Protein AF-A0A956Q558-F1 (afdb_monomer_lite)

pLDDT: mean 88.85, std 13.01, range [38.16, 98.5]

Radius of gyration: 17.17 Å; chains: 1; bounding box: 44×44×43 Å

Secondary structure (DSSP, 8-state):
-PPPHHHHHTTTTTS-EE-TTT--EE--HHHHHHHHT-HHHHHHHHHHHHHH---HHHHHHHHHHHHHHHHHHHHS--HHHHHHHHHHHHHHGGGTT---HHHHHHHHHHHHT--SGGGHHHHHHHHHHHHHS-HHHHTTSSS-HHHHHHHHHHHHHHHHHHHHHHHHH-TTSPPPPPPP-

Foldseek 3Di:
DPDDLLVLLVVQLVPWDADPQLRAIDGPVVNLVVNLVPLLVRLQSLLVCLLDPPDPRSLLNSLVSLLSLLQVCLVPPDPSSLVSNVSNVVSCPVCLLPPDLSSLLSLLSNLLSRQDPVSLVSLVSNLVNLVPPDPVVCVPNSDDSNVSSVVSNVSVVVVVVVLVVVCVVCVPDDRPDGPYD

Sequence (181 aa):
MAPLPMARLSQLGQSTRLDATSGLATLNTPLLDALSAHPLTVALPLARLLATSPDRLQVVEGLALAQRLAMANRRQPNAVLNTQLNSLFMATSRFHRTPDPLIQVYLAGFYRYLSGKAAYGPLLELFWQNAQTPDTVRRQWPYNPNEEIGGSMLEHAAGRVTRQLLGQLSPETPLPLEPEV

Structure (mmCIF, N/CA/C/O backbone):
data_AF-A0A956Q558-F1
#
_entry.id   AF-A0A956Q558-F1
#
loop_
_atom_site.group_PDB
_atom_site.id
_atom_site.type_symbol
_atom_site.label_atom_id
_atom_site.label_alt_id
_atom_site.label_comp_id
_atom_site.label_asym_id
_atom_site.label_entity_id
_atom_site.label_seq_id
_atom_site.pdbx_PDB_ins_code
_atom_site.Cartn_x
_atom_site.Cartn_y
_atom_site.Cartn_z
_atom_site.occupancy
_atom_site.B_iso_or_equiv
_atom_site.auth_seq_id
_atom_site.auth_comp_id
_atom_site.auth_asym_id
_atom_site.auth_atom_id
_atom_site.pdbx_PDB_model_num
ATOM 1 N N . MET A 1 1 ? 23.916 20.547 0.255 1.00 42.44 1 MET A N 1
ATOM 2 C CA . MET A 1 1 ? 22.464 20.650 0.529 1.00 42.44 1 MET A CA 1
ATOM 3 C C . MET A 1 1 ? 21.825 19.317 0.185 1.00 42.44 1 MET A C 1
ATOM 5 O O . MET A 1 1 ? 22.076 18.826 -0.908 1.00 42.44 1 MET A O 1
ATOM 9 N N . ALA A 1 2 ? 21.070 18.703 1.098 1.00 51.66 2 ALA A N 1
ATOM 10 C CA . ALA A 1 2 ? 20.289 17.516 0.751 1.00 51.66 2 ALA A CA 1
ATOM 11 C C . ALA A 1 2 ? 19.200 17.908 -0.270 1.00 51.66 2 ALA A C 1
ATOM 13 O O . ALA A 1 2 ? 18.631 18.996 -0.138 1.00 51.66 2 ALA A O 1
ATOM 14 N N . PRO A 1 3 ? 18.923 17.087 -1.298 1.00 55.16 3 PRO A N 1
ATOM 15 C CA . PRO A 1 3 ? 17.873 17.387 -2.266 1.00 55.16 3 PRO A CA 1
ATOM 16 C C . PRO A 1 3 ? 16.511 17.496 -1.570 1.00 55.16 3 PRO A C 1
ATOM 18 O O . PRO A 1 3 ? 16.235 16.758 -0.621 1.00 55.16 3 PRO A O 1
ATOM 21 N N . LEU A 1 4 ? 15.660 18.406 -2.061 1.00 66.88 4 LEU A N 1
ATOM 22 C CA . LEU A 1 4 ? 14.288 18.569 -1.573 1.00 66.88 4 LEU A CA 1
ATOM 23 C C . LEU A 1 4 ? 13.556 17.212 -1.587 1.00 66.88 4 LEU A C 1
ATOM 25 O O . LEU A 1 4 ? 13.750 16.448 -2.538 1.00 66.88 4 LEU A O 1
ATOM 29 N N . PRO A 1 5 ? 12.681 16.917 -0.604 1.00 70.81 5 PRO A N 1
ATOM 30 C CA . PRO A 1 5 ? 11.981 15.630 -0.509 1.00 70.81 5 PRO A CA 1
ATOM 31 C C . PRO A 1 5 ? 11.316 15.196 -1.825 1.00 70.81 5 PRO A C 1
ATOM 33 O O . PRO A 1 5 ? 11.387 14.033 -2.207 1.00 70.81 5 PRO A O 1
ATOM 36 N N . MET A 1 6 ? 10.769 16.149 -2.586 1.00 71.00 6 MET A N 1
ATOM 37 C CA . MET A 1 6 ? 10.154 15.889 -3.891 1.00 71.00 6 MET A CA 1
ATOM 38 C C . MET A 1 6 ? 11.124 15.358 -4.953 1.00 71.00 6 MET A C 1
ATOM 40 O O . MET A 1 6 ? 10.754 14.476 -5.720 1.00 71.00 6 MET A O 1
ATOM 44 N N . ALA A 1 7 ? 12.365 15.849 -5.000 1.00 77.56 7 ALA A N 1
ATOM 45 C CA . ALA A 1 7 ? 13.350 15.373 -5.973 1.00 77.56 7 ALA A CA 1
ATOM 46 C C . ALA A 1 7 ? 13.720 13.903 -5.715 1.00 77.56 7 ALA A C 1
ATOM 48 O O . ALA A 1 7 ? 14.022 13.157 -6.646 1.00 77.56 7 ALA A O 1
ATOM 49 N N . ARG A 1 8 ? 13.627 13.467 -4.453 1.00 87.94 8 ARG A N 1
ATOM 50 C CA . ARG A 1 8 ? 13.944 12.100 -4.034 1.00 87.94 8 ARG A CA 1
ATOM 51 C C . ARG A 1 8 ? 12.833 11.097 -4.358 1.00 87.94 8 ARG A C 1
ATOM 53 O O . ARG A 1 8 ? 13.127 9.916 -4.455 1.00 87.94 8 ARG A O 1
ATOM 60 N N . LEU A 1 9 ? 11.594 11.533 -4.617 1.00 91.31 9 LEU A N 1
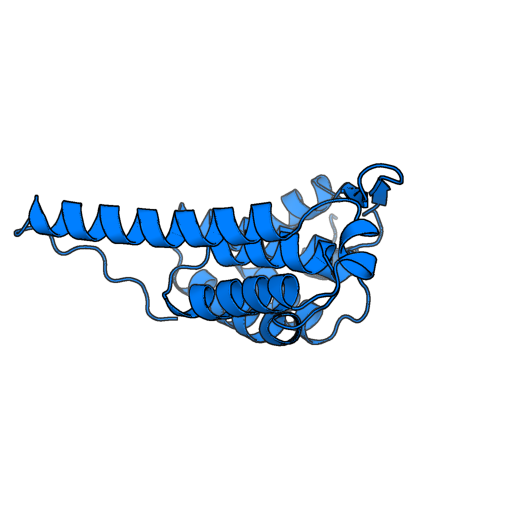ATOM 61 C CA . LEU A 1 9 ? 10.519 10.629 -5.065 1.00 91.31 9 LEU A CA 1
ATOM 62 C C . LEU A 1 9 ? 10.826 9.960 -6.408 1.00 91.31 9 LEU A C 1
ATOM 64 O O . LEU A 1 9 ? 10.457 8.811 -6.616 1.00 91.31 9 LEU A O 1
ATOM 68 N N . SER A 1 10 ? 11.554 10.645 -7.293 1.00 91.06 10 SER A N 1
ATOM 69 C CA . SER A 1 10 ? 12.011 10.056 -8.559 1.00 91.06 10 SER A CA 1
ATOM 70 C C . SER A 1 10 ? 12.969 8.872 -8.366 1.00 91.06 10 SER A C 1
ATOM 72 O O . SER A 1 10 ? 13.125 8.062 -9.277 1.00 91.06 10 SER A O 1
ATOM 74 N N . GLN A 1 11 ? 13.585 8.757 -7.181 1.00 94.94 11 GLN A N 1
ATOM 75 C CA . GLN A 1 11 ? 14.522 7.689 -6.824 1.00 94.94 11 GLN A CA 1
ATOM 76 C C . GLN A 1 11 ? 13.816 6.403 -6.384 1.00 94.94 11 GLN A C 1
ATOM 78 O O . GLN A 1 11 ? 14.478 5.371 -6.258 1.00 94.94 11 GLN A O 1
ATOM 83 N N . LEU A 1 12 ? 12.494 6.452 -6.170 1.00 96.75 12 LEU A N 1
ATOM 84 C CA . LEU A 1 12 ? 11.718 5.274 -5.803 1.00 96.75 12 LEU A CA 1
ATOM 85 C C . LEU A 1 12 ? 11.868 4.180 -6.867 1.00 96.75 12 LEU A C 1
ATOM 87 O O . LEU A 1 12 ? 11.732 4.453 -8.062 1.00 96.75 12 LEU A O 1
ATOM 91 N N . GLY A 1 13 ? 12.145 2.956 -6.426 1.00 95.56 13 GLY A N 1
ATOM 92 C CA . 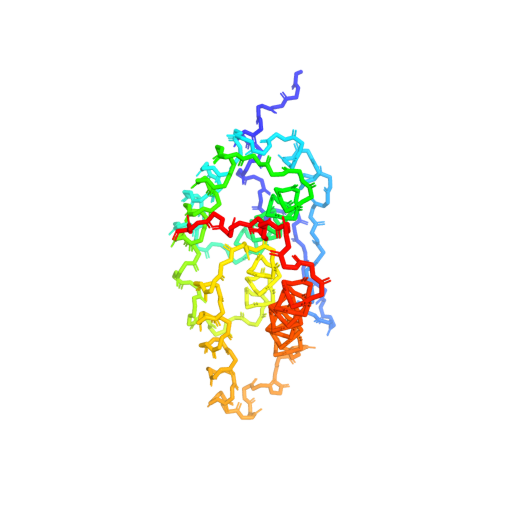GLY A 1 13 ? 12.340 1.780 -7.275 1.00 95.56 13 GLY A CA 1
ATOM 93 C C . GLY A 1 13 ? 13.775 1.580 -7.773 1.00 95.56 13 GLY A C 1
ATOM 94 O O . GLY A 1 13 ? 14.155 0.460 -8.105 1.00 95.56 13 GLY A O 1
ATOM 95 N N . GLN A 1 14 ? 14.618 2.621 -7.782 1.00 96.12 14 GLN A N 1
ATOM 96 C CA . GLN A 1 14 ? 15.952 2.555 -8.407 1.00 96.12 14 GLN A CA 1
ATOM 97 C C . GLN A 1 14 ? 16.935 1.665 -7.630 1.00 96.12 14 GLN A C 1
ATOM 99 O O . GLN A 1 14 ? 17.773 0.962 -8.209 1.00 96.12 14 GLN A O 1
ATOM 104 N N . SER A 1 15 ? 16.836 1.687 -6.300 1.00 95.31 15 SER A N 1
ATOM 105 C CA . SER A 1 15 ? 17.655 0.863 -5.400 1.00 95.31 15 SER A CA 1
ATOM 106 C C . SER A 1 15 ? 16.891 -0.323 -4.821 1.00 95.31 15 SER A C 1
ATOM 108 O O . SER A 1 15 ? 17.498 -1.139 -4.131 1.00 95.31 15 SER A O 1
ATOM 110 N N . THR A 1 16 ? 15.595 -0.448 -5.116 1.00 94.94 16 THR A N 1
ATOM 111 C CA . THR A 1 16 ? 14.822 -1.633 -4.757 1.00 94.94 16 THR A CA 1
ATOM 112 C C . THR A 1 16 ? 15.380 -2.840 -5.510 1.00 94.94 16 THR A C 1
ATOM 114 O O . THR A 1 16 ? 15.743 -2.757 -6.690 1.00 94.94 16 THR A O 1
ATOM 117 N N . ARG A 1 17 ? 15.496 -3.971 -4.821 1.00 94.50 17 ARG A N 1
ATOM 118 C CA . ARG A 1 17 ? 15.974 -5.235 -5.395 1.00 94.50 17 ARG A CA 1
ATOM 119 C C . ARG A 1 17 ? 14.988 -6.338 -5.066 1.00 94.50 17 ARG A C 1
ATOM 121 O O . ARG A 1 17 ? 14.379 -6.304 -4.006 1.00 94.50 17 ARG A O 1
ATOM 128 N N . LEU A 1 18 ? 14.841 -7.300 -5.966 1.00 92.88 18 LEU A N 1
ATOM 129 C CA . LEU A 1 18 ? 14.064 -8.505 -5.701 1.00 92.88 18 LEU A CA 1
ATOM 130 C C . LEU A 1 18 ? 15.016 -9.615 -5.297 1.00 92.88 18 LEU A C 1
ATOM 132 O O . LEU A 1 18 ? 16.022 -9.844 -5.970 1.00 92.88 18 LEU A O 1
ATOM 136 N N . ASP A 1 19 ? 14.692 -10.291 -4.207 1.00 90.69 19 ASP A N 1
ATOM 137 C CA . ASP A 1 19 ? 15.362 -11.524 -3.849 1.00 90.69 19 ASP A CA 1
ATOM 138 C C . ASP A 1 19 ? 14.971 -12.623 -4.845 1.00 90.69 19 ASP A C 1
ATOM 140 O O . ASP A 1 19 ? 13.791 -12.857 -5.103 1.00 90.69 19 ASP A O 1
ATOM 144 N N . ALA A 1 20 ? 15.964 -13.293 -5.428 1.00 83.88 20 ALA A N 1
ATOM 145 C CA . ALA A 1 20 ? 15.732 -14.264 -6.497 1.00 83.88 20 ALA A CA 1
ATOM 146 C C . ALA A 1 20 ? 15.028 -15.544 -6.013 1.00 83.88 20 ALA A C 1
ATOM 148 O O . ALA A 1 20 ? 14.456 -16.264 -6.828 1.00 83.88 20 ALA A O 1
ATOM 149 N N . THR A 1 21 ? 15.069 -15.827 -4.708 1.00 82.56 21 THR A N 1
ATOM 150 C CA . THR A 1 21 ? 14.546 -17.072 -4.128 1.00 82.56 21 THR A CA 1
ATOM 151 C C . THR A 1 21 ? 13.126 -16.882 -3.609 1.00 82.56 21 THR A C 1
ATOM 153 O O . THR A 1 21 ? 12.229 -17.657 -3.920 1.00 82.56 21 THR A O 1
ATOM 156 N N . SER A 1 22 ? 12.920 -15.831 -2.822 1.00 85.31 22 SER A N 1
ATOM 157 C CA . SER A 1 22 ? 11.650 -15.498 -2.181 1.00 85.31 22 SER A CA 1
ATOM 158 C C . SER A 1 22 ? 10.799 -14.538 -3.002 1.00 85.31 22 SER A C 1
ATOM 160 O O . SER A 1 22 ? 9.637 -14.340 -2.678 1.00 85.31 22 SER A O 1
ATOM 162 N N . GLY A 1 23 ? 11.347 -13.888 -4.033 1.00 86.06 23 GLY A N 1
ATOM 163 C CA . GLY A 1 23 ? 10.650 -12.865 -4.818 1.00 86.06 23 GLY A CA 1
ATOM 164 C C . GLY A 1 23 ? 10.271 -11.601 -4.041 1.00 86.06 23 GLY A C 1
ATOM 165 O O . GLY A 1 23 ? 9.605 -10.727 -4.600 1.00 86.06 23 GLY A O 1
ATOM 166 N N . LEU A 1 24 ? 10.670 -11.498 -2.769 1.00 87.94 24 LEU A N 1
ATOM 167 C CA . LEU A 1 24 ? 10.398 -10.354 -1.907 1.00 87.94 24 LEU A CA 1
ATOM 168 C C . LEU A 1 24 ? 11.280 -9.163 -2.285 1.00 87.94 24 LEU A C 1
ATOM 170 O O . LEU A 1 24 ? 12.390 -9.321 -2.797 1.00 87.94 24 LEU A O 1
ATOM 174 N N . ALA A 1 25 ? 10.785 -7.956 -2.015 1.00 93.44 25 ALA A N 1
ATOM 175 C CA . ALA A 1 25 ? 11.515 -6.730 -2.300 1.00 93.44 25 ALA A CA 1
ATOM 176 C C . ALA A 1 25 ? 12.368 -6.279 -1.105 1.00 93.44 25 ALA A C 1
ATOM 178 O O . ALA A 1 25 ? 11.863 -6.010 -0.015 1.00 93.44 25 ALA A O 1
ATOM 179 N N . THR A 1 26 ? 13.662 -6.098 -1.347 1.00 95.75 26 THR A N 1
ATOM 180 C CA . THR A 1 26 ? 14.560 -5.326 -0.488 1.00 95.75 26 THR A CA 1
ATOM 181 C C . THR A 1 26 ? 14.413 -3.853 -0.852 1.00 95.75 26 THR A C 1
ATOM 183 O O . THR A 1 26 ? 14.856 -3.418 -1.917 1.00 95.75 26 THR A O 1
ATOM 186 N N . LEU A 1 27 ? 13.752 -3.096 0.022 1.00 96.69 27 LEU A N 1
ATOM 187 C CA . LEU A 1 27 ? 13.446 -1.678 -0.174 1.00 96.69 27 LEU A CA 1
ATOM 188 C C . LEU A 1 27 ? 14.632 -0.773 0.190 1.00 96.69 27 LEU A C 1
ATOM 190 O O . LEU A 1 27 ? 15.449 -1.098 1.053 1.00 96.69 27 LEU A O 1
ATOM 194 N N . ASN A 1 28 ? 14.674 0.422 -0.397 1.00 96.56 28 ASN A N 1
ATOM 195 C CA . ASN A 1 28 ? 15.576 1.504 -0.026 1.00 96.56 28 ASN A CA 1
ATOM 196 C C . ASN A 1 28 ? 15.106 2.173 1.274 1.00 96.56 28 ASN A C 1
ATOM 198 O O . ASN A 1 28 ? 14.565 3.281 1.282 1.00 96.56 28 ASN A O 1
ATOM 202 N N . THR A 1 29 ? 15.307 1.483 2.397 1.00 95.62 29 THR A N 1
ATOM 203 C CA . THR A 1 29 ? 14.913 1.961 3.729 1.00 95.62 29 THR A CA 1
ATOM 204 C C . THR A 1 29 ? 15.414 3.379 4.037 1.00 95.62 29 THR A C 1
ATOM 206 O O . THR A 1 29 ? 14.582 4.186 4.447 1.00 95.62 29 THR A O 1
ATOM 209 N N . PRO A 1 30 ? 16.680 3.762 3.755 1.00 96.06 30 PRO A N 1
ATOM 210 C CA . PRO A 1 30 ? 17.141 5.135 3.979 1.00 96.06 30 PRO A CA 1
ATOM 211 C C . PRO A 1 30 ? 16.357 6.200 3.197 1.00 96.06 30 PRO A C 1
ATOM 213 O O . PRO A 1 30 ? 16.107 7.293 3.711 1.00 96.06 30 PRO A O 1
ATOM 216 N N . LEU A 1 31 ? 15.960 5.906 1.953 1.00 96.19 31 LEU A N 1
ATOM 217 C CA . LEU A 1 31 ? 15.119 6.804 1.159 1.00 96.19 31 LEU A CA 1
ATOM 218 C C . LEU A 1 31 ? 13.711 6.905 1.752 1.00 96.19 31 LEU A C 1
ATOM 220 O O . LEU A 1 31 ? 13.191 8.010 1.910 1.00 96.19 31 LEU A O 1
ATOM 224 N N . LEU A 1 32 ? 13.115 5.764 2.102 1.00 97.12 32 LEU A N 1
ATOM 225 C CA . LEU A 1 32 ? 11.788 5.714 2.706 1.00 97.12 32 LEU A CA 1
ATOM 226 C C . LEU A 1 32 ? 11.743 6.457 4.045 1.00 97.12 32 LEU A C 1
ATOM 228 O O . LEU A 1 32 ? 10.789 7.193 4.287 1.00 97.12 32 LEU A O 1
ATOM 232 N N . ASP A 1 33 ? 12.768 6.314 4.887 1.00 95.69 33 ASP A N 1
ATOM 233 C CA . ASP A 1 33 ? 12.893 7.030 6.159 1.00 95.69 33 ASP A CA 1
ATOM 234 C C . ASP A 1 33 ? 12.941 8.542 5.915 1.00 95.69 33 ASP A C 1
ATOM 236 O O . ASP A 1 33 ? 12.124 9.288 6.460 1.00 95.69 33 ASP A O 1
ATOM 240 N N . ALA A 1 34 ? 13.822 8.986 5.012 1.00 95.00 34 ALA A N 1
ATOM 241 C CA . ALA A 1 34 ? 13.975 10.398 4.676 1.00 95.00 34 ALA A CA 1
ATOM 242 C C . ALA A 1 34 ? 12.693 11.027 4.106 1.00 95.00 34 ALA A C 1
ATOM 244 O O . ALA A 1 34 ? 12.381 12.176 4.411 1.00 95.00 34 ALA A O 1
ATOM 245 N N . LEU A 1 35 ? 11.942 10.293 3.281 1.00 96.19 35 LEU A N 1
ATOM 246 C CA . LEU A 1 35 ? 10.665 10.757 2.737 1.00 96.19 35 LEU A CA 1
ATOM 247 C C . LEU A 1 35 ? 9.559 10.758 3.801 1.00 96.19 35 LEU A C 1
ATOM 249 O O . LEU A 1 35 ? 8.796 11.718 3.901 1.00 96.19 35 LEU A O 1
ATOM 253 N N . SER A 1 36 ? 9.493 9.715 4.631 1.00 95.62 36 SER A N 1
ATOM 254 C CA . SER A 1 36 ? 8.481 9.587 5.686 1.00 95.62 36 SER A CA 1
ATOM 255 C C . SER A 1 36 ? 8.612 10.634 6.798 1.00 95.62 36 SER A C 1
ATOM 257 O O . SER A 1 36 ? 7.622 10.930 7.462 1.00 95.62 36 SER A O 1
ATOM 259 N N . ALA A 1 37 ? 9.785 11.260 6.946 1.00 94.75 37 ALA A N 1
ATOM 260 C CA . ALA A 1 37 ? 10.002 12.394 7.846 1.00 94.75 37 ALA A CA 1
ATOM 261 C C . ALA A 1 37 ? 9.262 13.681 7.419 1.00 94.75 37 ALA A C 1
ATOM 263 O O . ALA A 1 37 ? 9.134 14.614 8.212 1.00 94.75 37 ALA A O 1
ATOM 264 N N . HIS A 1 38 ? 8.756 13.747 6.181 1.00 94.81 38 HIS A N 1
ATOM 265 C CA . HIS A 1 38 ? 8.073 14.922 5.633 1.00 94.81 38 HIS A CA 1
ATOM 266 C C . HIS A 1 38 ? 6.703 14.564 5.025 1.00 94.81 38 HIS A C 1
ATOM 268 O O . HIS A 1 38 ? 6.451 14.826 3.847 1.00 94.81 38 HIS A O 1
ATOM 274 N N . PRO A 1 39 ? 5.777 13.983 5.808 1.00 94.44 39 PRO A N 1
ATOM 275 C CA . PRO A 1 39 ? 4.565 13.360 5.276 1.00 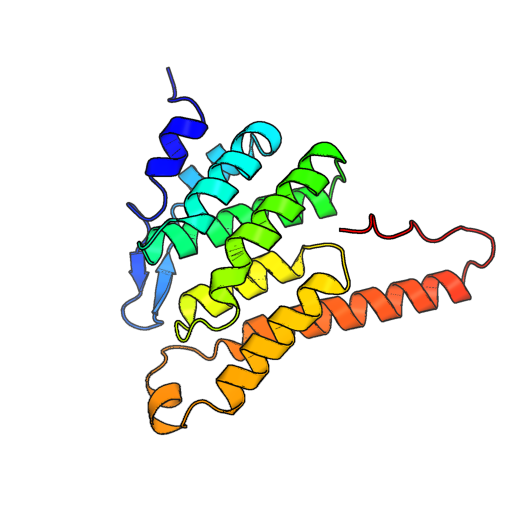94.44 39 PRO A CA 1
ATOM 276 C C . PRO A 1 39 ? 3.678 14.337 4.487 1.00 94.44 39 PRO A C 1
ATOM 278 O O . PRO A 1 39 ? 3.215 14.006 3.396 1.00 94.44 39 PRO A O 1
ATOM 281 N N . LEU A 1 40 ? 3.517 15.569 4.986 1.00 94.44 40 LEU A N 1
ATOM 282 C CA . LEU A 1 40 ? 2.641 16.588 4.393 1.00 94.44 40 LEU A CA 1
ATOM 283 C C . LEU A 1 40 ? 3.111 17.100 3.025 1.00 94.44 40 LEU A C 1
ATOM 285 O O . LEU A 1 40 ? 2.294 17.560 2.227 1.00 94.44 40 LEU A O 1
ATOM 289 N N . THR A 1 41 ? 4.416 17.045 2.747 1.00 93.75 41 THR A N 1
ATOM 290 C CA . THR A 1 41 ? 4.979 17.488 1.462 1.00 93.75 41 THR A CA 1
ATOM 291 C C . THR A 1 41 ? 5.132 16.337 0.471 1.00 93.75 41 THR A C 1
ATOM 293 O O . THR A 1 41 ? 5.266 16.577 -0.726 1.00 93.75 41 THR A O 1
ATOM 296 N N . VAL A 1 42 ? 5.088 15.091 0.951 1.00 96.00 42 VAL A N 1
ATOM 297 C CA . VAL A 1 42 ? 5.359 13.884 0.162 1.00 96.00 42 VAL A CA 1
ATOM 298 C C . VAL A 1 42 ? 4.084 13.188 -0.314 1.00 96.00 42 VAL A C 1
ATOM 300 O O . VAL A 1 42 ? 4.062 12.702 -1.443 1.00 96.00 42 VAL A O 1
ATOM 303 N N . ALA A 1 43 ? 3.019 13.154 0.492 1.00 95.75 43 ALA A N 1
ATOM 304 C CA . ALA A 1 43 ? 1.849 12.316 0.217 1.00 95.75 43 ALA A CA 1
ATOM 305 C C . ALA A 1 43 ? 1.153 12.635 -1.122 1.00 95.75 43 ALA A C 1
ATOM 307 O O . ALA A 1 43 ? 0.869 11.729 -1.905 1.00 95.75 43 ALA A O 1
ATOM 308 N N . LEU A 1 44 ? 0.921 13.915 -1.433 1.00 95.69 44 LEU A N 1
ATOM 309 C CA . LEU A 1 44 ? 0.257 14.300 -2.684 1.00 95.69 44 LEU A CA 1
ATOM 310 C C . LEU A 1 44 ? 1.138 14.067 -3.931 1.00 95.69 44 LEU A C 1
ATOM 312 O O . LEU A 1 44 ? 0.644 13.490 -4.903 1.00 95.69 44 LEU A O 1
ATOM 316 N N . PRO A 1 45 ? 2.430 14.452 -3.951 1.00 96.56 45 PRO A N 1
ATOM 317 C CA . PRO A 1 45 ? 3.329 14.057 -5.036 1.00 96.56 45 PRO A CA 1
ATOM 318 C C . PRO A 1 45 ? 3.438 12.538 -5.221 1.00 96.56 45 PRO A C 1
ATOM 320 O O . PRO A 1 45 ? 3.451 12.069 -6.358 1.00 96.56 45 PRO A O 1
ATOM 323 N N . LEU A 1 46 ? 3.447 11.768 -4.129 1.00 97.88 46 LEU A N 1
ATOM 324 C CA . LEU A 1 46 ? 3.429 10.308 -4.187 1.00 97.88 46 LEU A CA 1
ATOM 325 C C . LEU A 1 46 ? 2.144 9.782 -4.842 1.00 97.88 46 LEU A C 1
ATOM 327 O O . LEU A 1 46 ? 2.222 8.894 -5.685 1.00 97.88 46 LEU A O 1
ATOM 331 N N . ALA A 1 47 ? 0.978 10.359 -4.531 1.00 97.38 47 ALA A N 1
ATOM 332 C CA . ALA A 1 47 ? -0.279 9.995 -5.188 1.00 97.38 47 ALA A CA 1
ATOM 333 C C . ALA A 1 47 ? -0.213 10.217 -6.706 1.00 97.38 47 ALA A C 1
ATOM 335 O O . ALA A 1 47 ? -0.603 9.347 -7.479 1.00 97.38 47 ALA A O 1
ATOM 336 N N . ARG A 1 48 ? 0.350 11.348 -7.152 1.00 96.94 48 ARG A N 1
ATOM 337 C CA . ARG A 1 48 ? 0.532 11.641 -8.587 1.00 96.94 48 ARG A CA 1
ATOM 338 C C . ARG A 1 48 ? 1.469 10.644 -9.272 1.00 96.94 48 ARG A C 1
ATOM 340 O O . ARG A 1 48 ? 1.206 10.229 -10.400 1.00 96.94 48 ARG A O 1
ATOM 347 N N . LEU A 1 49 ? 2.539 10.252 -8.583 1.00 96.88 49 LEU A N 1
ATOM 348 C CA . LEU A 1 49 ? 3.478 9.243 -9.064 1.00 96.88 49 LEU A CA 1
ATOM 349 C C . LEU A 1 49 ? 2.794 7.874 -9.180 1.00 96.88 49 LEU A C 1
ATOM 351 O O . LEU A 1 49 ? 2.837 7.272 -10.246 1.00 96.88 49 LEU A O 1
ATOM 355 N N . LEU A 1 50 ? 2.088 7.409 -8.145 1.00 97.75 50 LEU A N 1
ATOM 356 C CA . LEU A 1 50 ? 1.401 6.109 -8.166 1.00 97.75 50 LEU A CA 1
ATOM 357 C C . LEU A 1 50 ? 0.254 6.052 -9.187 1.00 97.75 50 LEU A C 1
ATOM 359 O O . LEU A 1 50 ? 0.020 5.007 -9.797 1.00 97.75 50 LEU A O 1
ATOM 363 N N . ALA A 1 51 ? -0.417 7.179 -9.436 1.00 97.56 51 ALA A N 1
ATOM 364 C CA . ALA A 1 51 ? -1.477 7.266 -10.435 1.00 97.56 51 ALA A CA 1
ATOM 365 C C . ALA A 1 51 ? -0.975 6.986 -11.863 1.00 97.56 51 ALA A C 1
ATOM 367 O O . ALA A 1 51 ? -1.739 6.489 -12.687 1.00 97.56 51 ALA A O 1
ATOM 368 N N . THR A 1 52 ? 0.295 7.281 -12.160 1.00 96.19 52 THR A N 1
ATOM 369 C CA . THR A 1 52 ? 0.826 7.247 -13.535 1.00 96.19 52 THR A CA 1
ATOM 370 C C . THR A 1 52 ? 1.990 6.285 -13.741 1.00 96.19 52 THR A C 1
ATOM 372 O O . THR A 1 52 ? 2.217 5.864 -14.873 1.00 96.19 52 THR A O 1
ATOM 375 N N . SER A 1 53 ? 2.701 5.889 -12.681 1.00 96.25 53 SER A N 1
ATOM 376 C CA . SER A 1 53 ? 3.905 5.069 -12.802 1.00 96.25 53 SER A CA 1
ATOM 377 C C . SER A 1 53 ? 3.607 3.721 -13.476 1.00 96.25 53 SER A C 1
ATOM 379 O O . SER A 1 53 ? 2.673 3.020 -13.060 1.00 96.25 53 SER A O 1
ATOM 381 N N . PRO A 1 54 ? 4.367 3.356 -14.524 1.00 95.44 54 PRO A N 1
ATOM 382 C CA . PRO A 1 54 ? 4.356 2.016 -15.097 1.00 95.44 54 PRO A CA 1
ATOM 383 C C . PRO A 1 54 ? 5.433 1.110 -14.480 1.00 95.44 54 PRO A C 1
ATOM 385 O O . PRO A 1 54 ? 5.441 -0.089 -14.749 1.00 95.44 54 PRO A O 1
ATOM 388 N N . ASP A 1 55 ? 6.361 1.667 -13.693 1.00 96.88 55 ASP A N 1
ATOM 389 C CA . ASP A 1 55 ? 7.502 0.927 -13.166 1.00 96.88 55 ASP A CA 1
ATOM 390 C C . ASP A 1 55 ? 7.109 0.147 -11.908 1.00 96.88 55 ASP A C 1
ATOM 392 O O . ASP A 1 55 ? 6.720 0.708 -10.882 1.00 96.88 55 ASP A O 1
ATOM 396 N N . ARG A 1 56 ? 7.217 -1.181 -11.996 1.00 96.06 56 ARG A N 1
ATOM 397 C CA . ARG A 1 56 ? 6.807 -2.106 -10.936 1.00 96.06 56 ARG A CA 1
ATOM 398 C C . ARG A 1 56 ? 7.498 -1.812 -9.604 1.00 96.06 56 ARG A C 1
ATOM 400 O O . ARG A 1 56 ? 6.840 -1.816 -8.566 1.00 96.06 56 ARG A O 1
ATOM 407 N N . LEU A 1 57 ? 8.812 -1.585 -9.616 1.00 97.19 57 LEU A N 1
ATOM 408 C CA . LEU A 1 57 ? 9.588 -1.401 -8.387 1.00 97.19 57 LEU A CA 1
ATOM 409 C C . LEU A 1 57 ? 9.315 -0.035 -7.755 1.00 97.19 57 LEU A C 1
ATOM 411 O O . LEU A 1 57 ? 9.216 0.067 -6.534 1.00 97.19 57 LEU A O 1
ATOM 415 N N . GLN A 1 58 ? 9.105 0.990 -8.576 1.00 97.56 58 GLN A N 1
ATOM 416 C CA . GLN A 1 58 ? 8.669 2.307 -8.141 1.00 97.56 58 GLN A CA 1
ATOM 417 C C . GLN A 1 58 ? 7.276 2.257 -7.504 1.00 97.56 58 GLN A C 1
ATOM 419 O O . GLN A 1 58 ? 7.064 2.890 -6.469 1.00 97.56 58 GLN A O 1
ATOM 424 N N . VAL A 1 59 ? 6.340 1.488 -8.072 1.00 98.25 59 VAL A N 1
ATOM 425 C CA . VAL A 1 59 ? 5.018 1.262 -7.465 1.00 98.25 59 VAL A CA 1
ATOM 426 C C . VAL A 1 59 ? 5.156 0.555 -6.119 1.00 98.25 59 VAL A C 1
ATOM 428 O O . VAL A 1 59 ? 4.578 1.007 -5.136 1.00 98.25 59 VAL A O 1
ATOM 431 N N . VAL A 1 60 ? 5.948 -0.514 -6.047 1.00 97.94 60 VAL A N 1
ATOM 432 C CA . VAL A 1 60 ? 6.175 -1.286 -4.815 1.00 97.94 60 VAL A CA 1
ATOM 433 C C . VAL A 1 60 ? 6.764 -0.424 -3.700 1.00 97.94 60 VAL A C 1
ATOM 435 O O . VAL A 1 60 ? 6.217 -0.366 -2.599 1.00 97.94 60 VAL A O 1
ATOM 438 N N . GLU A 1 61 ? 7.845 0.298 -3.982 1.00 98.25 61 GLU A N 1
ATOM 439 C CA . GLU A 1 61 ? 8.484 1.158 -2.988 1.00 98.25 61 GLU A CA 1
ATOM 440 C C . GLU A 1 61 ? 7.606 2.370 -2.634 1.00 98.25 61 GLU A C 1
ATOM 442 O O . GLU A 1 61 ? 7.551 2.789 -1.476 1.00 98.25 61 GLU A O 1
ATOM 447 N N . GLY A 1 62 ? 6.841 2.888 -3.599 1.00 98.38 62 GLY A N 1
ATOM 448 C CA . GLY A 1 62 ? 5.850 3.935 -3.370 1.00 98.38 62 GLY A CA 1
ATOM 449 C C . GLY A 1 62 ? 4.689 3.488 -2.475 1.00 98.38 62 GLY A C 1
ATOM 450 O O . GLY A 1 62 ? 4.270 4.243 -1.599 1.00 98.38 62 GLY A O 1
ATOM 451 N N . LEU A 1 63 ? 4.199 2.255 -2.625 1.00 98.50 63 LEU A N 1
ATOM 452 C CA . LEU A 1 63 ? 3.187 1.672 -1.737 1.00 98.50 63 LEU A CA 1
ATOM 453 C C . LEU A 1 63 ? 3.743 1.437 -0.328 1.00 98.50 63 LEU A C 1
ATOM 455 O O . LEU A 1 63 ? 3.063 1.738 0.653 1.00 98.50 63 LEU A O 1
ATOM 459 N N . ALA A 1 64 ? 4.999 0.999 -0.208 1.00 98.31 64 ALA A N 1
ATOM 460 C CA . ALA A 1 64 ? 5.671 0.893 1.086 1.00 98.31 64 ALA A CA 1
ATOM 461 C C . ALA A 1 64 ? 5.800 2.260 1.785 1.00 98.31 64 ALA A C 1
ATOM 463 O O . ALA A 1 64 ? 5.610 2.369 3.000 1.00 98.31 64 ALA A O 1
ATOM 464 N N . LEU A 1 65 ? 6.076 3.329 1.029 1.00 98.50 65 LEU A N 1
ATOM 465 C CA . LEU A 1 65 ? 6.045 4.691 1.557 1.00 98.50 65 LEU A CA 1
ATOM 466 C C . LEU A 1 65 ? 4.630 5.087 1.994 1.00 98.50 65 LEU A C 1
ATOM 468 O O . LEU A 1 65 ? 4.460 5.561 3.115 1.00 98.50 65 LEU A O 1
ATOM 472 N N . ALA A 1 66 ? 3.614 4.848 1.161 1.00 98.19 66 ALA A N 1
ATOM 473 C CA . ALA A 1 66 ? 2.218 5.147 1.484 1.00 98.19 66 ALA A CA 1
ATOM 474 C C . ALA A 1 66 ? 1.762 4.439 2.774 1.00 98.19 66 ALA A C 1
ATOM 476 O O . ALA A 1 66 ? 1.143 5.064 3.636 1.00 98.19 66 ALA A O 1
ATOM 477 N N . GLN A 1 67 ? 2.153 3.175 2.960 1.00 97.75 67 GLN A N 1
ATOM 478 C CA . GLN A 1 67 ? 1.941 2.419 4.195 1.00 97.75 67 GLN A CA 1
ATOM 479 C C . GLN A 1 67 ? 2.559 3.116 5.413 1.00 97.75 67 GLN A C 1
ATOM 481 O O . GLN A 1 67 ? 1.890 3.264 6.437 1.00 97.75 67 GLN A O 1
ATOM 486 N N . ARG A 1 68 ? 3.810 3.586 5.321 1.00 97.69 68 ARG A N 1
ATOM 487 C CA . ARG A 1 68 ? 4.470 4.315 6.421 1.00 97.69 68 ARG A CA 1
ATOM 488 C C . ARG A 1 68 ? 3.742 5.613 6.764 1.00 97.69 68 ARG A C 1
ATOM 490 O O . ARG A 1 68 ? 3.570 5.909 7.945 1.00 97.69 68 ARG A O 1
ATOM 497 N N . LEU A 1 69 ? 3.281 6.354 5.755 1.00 97.19 69 LEU A N 1
ATOM 498 C CA . LEU A 1 69 ? 2.506 7.584 5.946 1.00 97.19 69 LEU A CA 1
ATOM 499 C C . LEU A 1 69 ? 1.159 7.303 6.630 1.00 97.19 69 LEU A C 1
ATOM 501 O O . LEU A 1 69 ? 0.799 7.995 7.582 1.00 97.19 69 LEU A O 1
ATOM 505 N N . ALA A 1 70 ? 0.444 6.262 6.195 1.00 96.19 70 ALA A N 1
ATOM 506 C CA . ALA A 1 70 ? -0.819 5.847 6.803 1.00 96.19 70 ALA A CA 1
ATOM 507 C C . ALA A 1 70 ? -0.632 5.375 8.251 1.00 96.19 70 ALA A C 1
ATOM 509 O O . ALA A 1 70 ? -1.368 5.794 9.143 1.00 96.19 70 ALA A O 1
ATOM 510 N N . MET A 1 71 ? 0.403 4.573 8.515 1.00 95.06 71 MET A N 1
ATOM 511 C CA . MET A 1 71 ? 0.746 4.137 9.867 1.00 95.06 71 MET A CA 1
ATOM 512 C C . MET A 1 71 ? 1.090 5.325 10.778 1.00 95.06 71 MET A C 1
ATOM 514 O O . MET A 1 71 ? 0.648 5.358 11.927 1.00 95.06 71 MET A O 1
ATOM 518 N N . ALA A 1 72 ? 1.848 6.310 10.283 1.00 93.94 72 ALA A N 1
ATOM 519 C CA . ALA A 1 72 ? 2.160 7.526 11.030 1.00 93.94 72 ALA A CA 1
ATOM 520 C C . ALA A 1 72 ? 0.889 8.324 11.361 1.00 93.94 72 ALA A C 1
ATOM 522 O O . ALA A 1 72 ? 0.686 8.675 12.522 1.00 93.94 72 ALA A O 1
ATOM 523 N N . ASN A 1 73 ? -0.005 8.520 10.384 1.00 94.19 73 ASN A N 1
ATOM 524 C CA . ASN A 1 73 ? -1.286 9.198 10.597 1.00 94.19 73 ASN A CA 1
ATOM 525 C C . ASN A 1 73 ? -2.184 8.447 11.593 1.00 94.19 73 ASN A C 1
ATOM 527 O O . ASN A 1 73 ? -2.834 9.063 12.426 1.00 94.19 73 ASN A O 1
ATOM 531 N N . ARG A 1 74 ? -2.199 7.110 11.567 1.00 90.44 74 ARG A N 1
ATOM 532 C CA . ARG A 1 74 ? -2.964 6.315 12.540 1.00 90.44 74 ARG A CA 1
ATOM 533 C C . ARG A 1 74 ? -2.433 6.472 13.969 1.00 90.44 74 ARG A C 1
ATOM 535 O O . ARG A 1 74 ? -3.219 6.430 14.910 1.00 90.44 74 ARG A O 1
ATOM 542 N N . ARG A 1 75 ? -1.117 6.643 14.144 1.00 91.50 75 ARG A N 1
ATOM 543 C CA . ARG A 1 75 ? -0.482 6.870 15.458 1.00 91.50 75 ARG A CA 1
ATOM 544 C C . ARG A 1 75 ? -0.659 8.303 15.955 1.00 91.50 75 ARG A C 1
ATOM 546 O O . ARG A 1 75 ? -0.834 8.508 17.151 1.00 91.50 75 ARG A O 1
ATOM 553 N N . GLN A 1 76 ? -0.575 9.277 15.054 1.00 92.44 76 GLN A N 1
ATOM 554 C CA . GLN A 1 76 ? -0.722 10.703 15.343 1.00 92.44 76 GLN A CA 1
ATOM 555 C C . GLN A 1 76 ? -1.606 11.340 14.261 1.00 92.44 76 GLN A C 1
ATOM 557 O O . GLN A 1 76 ? -1.086 11.805 13.243 1.00 92.44 76 GLN A O 1
ATOM 562 N N . PRO A 1 77 ? -2.939 11.331 14.454 1.00 92.25 77 PRO A N 1
ATOM 563 C CA . PRO A 1 77 ? -3.880 11.816 13.453 1.00 92.25 77 PRO A CA 1
ATOM 564 C C . PRO A 1 77 ? -3.631 13.267 13.057 1.00 92.25 77 PRO A C 1
ATOM 566 O O . PRO A 1 77 ? -3.552 14.160 13.901 1.00 92.25 77 PRO A O 1
ATOM 569 N N . ASN A 1 78 ? -3.550 13.507 11.751 1.00 93.75 78 ASN A N 1
ATOM 570 C CA . ASN A 1 78 ? -3.436 14.833 11.170 1.00 93.75 78 ASN A CA 1
ATOM 571 C C . ASN A 1 78 ? -4.459 14.981 10.038 1.00 93.75 78 ASN A C 1
ATOM 573 O O . ASN A 1 78 ? -4.432 14.233 9.064 1.00 93.75 78 ASN A O 1
ATOM 577 N N . ALA A 1 79 ? -5.351 15.968 10.146 1.00 93.31 79 ALA A N 1
ATOM 578 C CA . ALA A 1 79 ? -6.445 16.151 9.191 1.00 93.31 79 ALA A CA 1
ATOM 579 C C . ALA A 1 79 ? -5.962 16.399 7.749 1.00 93.31 79 ALA A C 1
ATOM 581 O O . ALA A 1 79 ? -6.534 15.861 6.806 1.00 93.31 79 ALA A O 1
ATOM 582 N N . VAL A 1 80 ? -4.879 17.164 7.569 1.00 94.88 80 VAL A N 1
ATOM 583 C CA . VAL A 1 80 ? -4.319 17.450 6.237 1.00 94.88 80 VAL A CA 1
ATOM 584 C C . VAL A 1 80 ? -3.723 16.186 5.628 1.00 94.88 80 VAL A C 1
ATOM 586 O O . VAL A 1 80 ? -3.988 15.875 4.467 1.00 94.88 80 VAL A O 1
ATOM 589 N N . LEU A 1 81 ? -2.951 15.434 6.417 1.00 94.25 81 LEU A N 1
ATOM 590 C CA . LEU A 1 81 ? -2.393 14.161 5.972 1.00 94.25 81 LEU A CA 1
ATOM 591 C C . LEU A 1 81 ? -3.505 13.163 5.637 1.00 94.25 81 LEU A C 1
ATOM 593 O O . LEU A 1 81 ? -3.400 12.473 4.630 1.00 94.25 81 LEU A O 1
ATOM 597 N N . ASN A 1 82 ? -4.590 13.131 6.416 1.00 92.56 82 ASN A N 1
ATOM 598 C CA . ASN A 1 82 ? -5.745 12.277 6.148 1.00 92.56 82 ASN A CA 1
ATOM 599 C C . ASN A 1 82 ? -6.343 12.544 4.755 1.00 92.56 82 ASN A C 1
ATOM 601 O O . ASN A 1 82 ? -6.480 11.622 3.959 1.00 92.56 82 ASN A O 1
ATOM 605 N N . THR A 1 83 ? -6.581 13.807 4.396 1.00 93.00 83 THR A N 1
ATOM 606 C CA . THR A 1 83 ? -7.064 14.174 3.051 1.00 93.00 83 THR A CA 1
ATOM 607 C C . THR A 1 83 ? -6.086 13.759 1.943 1.00 93.00 83 THR A C 1
ATOM 609 O O . THR A 1 83 ? -6.487 13.323 0.861 1.00 93.00 83 THR A O 1
ATOM 612 N N . GLN A 1 84 ? -4.780 13.858 2.193 1.00 95.00 84 GLN A N 1
ATOM 613 C CA . GLN A 1 84 ? -3.767 13.412 1.233 1.00 95.00 84 GLN A CA 1
ATOM 614 C C . GLN A 1 84 ? -3.707 11.878 1.114 1.00 95.00 84 GLN A C 1
ATOM 616 O O . GLN A 1 84 ? -3.471 11.362 0.020 1.00 95.00 84 GLN A O 1
ATOM 621 N N . LEU A 1 85 ? -3.972 11.140 2.196 1.00 95.31 85 LEU A N 1
ATOM 622 C CA . LEU A 1 85 ? -4.123 9.684 2.163 1.00 95.31 85 LEU A CA 1
ATOM 623 C C . LEU A 1 85 ? -5.335 9.263 1.318 1.00 95.31 85 LEU A C 1
ATOM 625 O O . LEU A 1 85 ? -5.230 8.274 0.598 1.00 95.31 85 LEU A O 1
ATOM 629 N N . ASN A 1 86 ? -6.419 10.046 1.290 1.00 93.62 86 ASN A N 1
ATOM 630 C CA . ASN A 1 86 ? -7.548 9.796 0.380 1.00 93.62 86 ASN A CA 1
ATOM 631 C C . ASN A 1 86 ? -7.110 9.917 -1.086 1.00 93.62 86 ASN A C 1
ATOM 633 O O . ASN A 1 86 ? -7.505 9.118 -1.933 1.00 93.62 86 ASN A O 1
ATOM 637 N N . SER A 1 87 ? -6.217 10.865 -1.388 1.00 95.50 87 SER A N 1
ATOM 638 C CA . SER A 1 87 ? -5.645 11.003 -2.735 1.00 95.50 87 SER A CA 1
ATOM 639 C C . SER A 1 87 ? -4.752 9.811 -3.100 1.00 95.50 87 SER A C 1
ATOM 641 O O . SER A 1 87 ? -4.798 9.337 -4.234 1.00 95.50 87 SER A O 1
ATOM 643 N N . LEU A 1 88 ? -3.977 9.282 -2.144 1.00 96.25 88 LEU A N 1
ATOM 644 C CA . LEU A 1 88 ? -3.207 8.043 -2.317 1.00 96.25 88 LEU A CA 1
ATOM 645 C C . LEU A 1 88 ? -4.118 6.823 -2.513 1.00 96.25 88 LEU A C 1
ATOM 647 O O . LEU A 1 88 ? -3.852 5.985 -3.374 1.00 96.25 88 LEU A O 1
ATOM 651 N N . PHE A 1 89 ? -5.212 6.730 -1.760 1.00 95.69 89 PHE A N 1
ATOM 652 C CA . PHE A 1 89 ? -6.208 5.675 -1.926 1.00 95.69 89 PHE A CA 1
ATOM 653 C C . PHE A 1 89 ? -6.827 5.713 -3.332 1.00 95.69 89 PHE A C 1
ATOM 655 O O . PHE A 1 89 ? -6.816 4.702 -4.033 1.00 95.69 89 PHE A O 1
ATOM 662 N N . MET A 1 90 ? -7.245 6.891 -3.805 1.00 95.31 90 MET A N 1
ATOM 663 C CA . MET A 1 90 ? -7.752 7.066 -5.171 1.00 95.31 90 MET A CA 1
ATOM 664 C C . MET A 1 90 ? -6.704 6.716 -6.234 1.00 95.31 90 MET A C 1
ATOM 666 O O . MET A 1 90 ? -7.005 5.975 -7.168 1.00 95.31 90 MET A O 1
ATOM 670 N N . ALA A 1 91 ? -5.460 7.177 -6.080 1.00 96.94 91 ALA A N 1
ATOM 671 C CA . ALA A 1 91 ? -4.379 6.882 -7.021 1.00 96.94 91 ALA A CA 1
ATOM 672 C C . ALA A 1 91 ? -4.057 5.382 -7.118 1.00 96.94 91 ALA A C 1
ATOM 674 O O . ALA A 1 91 ? -3.710 4.886 -8.189 1.00 96.94 91 ALA A O 1
ATOM 675 N N . THR A 1 92 ? -4.184 4.655 -6.007 1.00 96.81 92 THR A N 1
ATOM 676 C CA . THR A 1 92 ? -3.891 3.217 -5.940 1.00 96.81 92 THR A CA 1
ATOM 677 C C . THR A 1 92 ? -5.052 2.328 -6.393 1.00 96.81 92 THR A C 1
ATOM 679 O O . THR A 1 92 ? -4.847 1.130 -6.577 1.00 96.81 92 THR A O 1
ATOM 682 N N . SER A 1 93 ? -6.234 2.895 -6.668 1.00 94.81 93 SER A N 1
ATOM 683 C CA . SER A 1 93 ? -7.408 2.145 -7.147 1.00 94.81 93 SER A CA 1
ATOM 684 C C . SER A 1 93 ? -7.171 1.363 -8.439 1.00 94.81 93 SER A C 1
ATOM 686 O O . SER A 1 93 ? -7.670 0.252 -8.611 1.00 94.81 93 SER A O 1
ATOM 688 N N . ARG A 1 94 ? -6.302 1.872 -9.319 1.00 95.56 94 ARG A N 1
ATOM 689 C CA . ARG A 1 94 ? -5.895 1.178 -10.550 1.00 95.56 94 ARG A CA 1
ATOM 690 C C . ARG A 1 94 ? -5.222 -0.179 -10.306 1.00 95.56 94 ARG A C 1
ATOM 692 O O . ARG A 1 94 ? -5.098 -0.967 -11.238 1.00 95.56 94 ARG A O 1
ATOM 699 N N . PHE A 1 95 ? -4.774 -0.450 -9.080 1.00 96.75 95 PHE A N 1
ATOM 700 C CA . PHE A 1 95 ? -4.119 -1.697 -8.697 1.00 96.75 95 PHE A CA 1
ATOM 701 C C . PHE A 1 95 ? -5.067 -2.704 -8.025 1.00 96.75 95 PHE A C 1
ATOM 703 O O . PHE A 1 95 ? -4.630 -3.811 -7.730 1.00 96.75 95 PHE A O 1
ATOM 710 N N . HIS A 1 96 ? -6.357 -2.388 -7.831 1.00 94.56 96 HIS A N 1
ATOM 711 C CA . HIS A 1 96 ? -7.338 -3.293 -7.192 1.00 94.56 96 HIS A CA 1
ATOM 712 C C . HIS A 1 96 ? -7.568 -4.606 -7.945 1.00 94.56 96 HIS A C 1
ATOM 714 O O . HIS A 1 96 ? -8.070 -5.560 -7.364 1.00 94.56 96 HIS A O 1
ATOM 720 N N . ARG A 1 97 ? -7.185 -4.664 -9.226 1.00 93.06 97 ARG A N 1
ATOM 721 C CA . ARG A 1 97 ? -7.263 -5.869 -10.068 1.00 93.06 97 ARG A CA 1
ATOM 722 C C . ARG A 1 97 ? -5.910 -6.336 -10.597 1.00 93.06 97 ARG A C 1
ATOM 724 O O . ARG A 1 97 ? -5.838 -7.059 -11.594 1.00 93.06 97 ARG A O 1
ATOM 731 N N . THR A 1 98 ? -4.816 -5.864 -10.001 1.00 94.75 98 THR A N 1
ATOM 732 C CA . THR A 1 98 ? -3.478 -6.217 -10.482 1.00 94.75 98 THR A CA 1
ATOM 733 C C . THR A 1 98 ? -3.225 -7.721 -10.315 1.00 94.75 98 THR A C 1
ATOM 735 O O . THR A 1 98 ? -3.489 -8.258 -9.240 1.00 94.75 98 THR A O 1
ATOM 738 N N . PRO A 1 99 ? -2.695 -8.424 -11.333 1.00 92.50 99 PRO A N 1
ATOM 739 C CA . PRO A 1 99 ? -2.280 -9.819 -11.187 1.00 92.50 99 PRO A CA 1
ATOM 740 C C . PRO A 1 99 ? -0.906 -9.960 -10.508 1.00 92.50 99 PRO A C 1
ATOM 742 O O . PRO A 1 99 ? -0.436 -11.077 -10.318 1.00 92.50 99 PRO A O 1
ATOM 745 N N . ASP A 1 100 ? -0.228 -8.849 -10.198 1.00 94.31 100 ASP A N 1
ATOM 746 C CA . ASP A 1 100 ? 1.134 -8.852 -9.664 1.00 94.31 100 ASP A CA 1
ATOM 747 C C . ASP A 1 100 ? 1.151 -9.087 -8.144 1.00 94.31 100 ASP A C 1
ATOM 749 O O . ASP A 1 100 ? 0.819 -8.162 -7.392 1.00 94.31 100 ASP A O 1
ATOM 753 N N . PRO A 1 101 ? 1.600 -10.261 -7.660 1.00 94.69 101 PRO A N 1
ATOM 754 C CA . PRO A 1 101 ? 1.533 -10.605 -6.241 1.00 94.69 101 PRO A CA 1
ATOM 755 C C . PRO A 1 101 ? 2.352 -9.658 -5.353 1.00 94.69 101 PRO A C 1
ATOM 757 O O . PRO A 1 101 ? 2.038 -9.491 -4.178 1.00 94.69 101 PRO A O 1
ATOM 760 N N . LEU A 1 102 ? 3.390 -8.998 -5.878 1.00 96.00 102 LEU A N 1
ATOM 761 C CA . LEU A 1 102 ? 4.193 -8.039 -5.112 1.00 96.00 102 LEU A CA 1
ATOM 762 C C . LEU A 1 102 ? 3.440 -6.736 -4.893 1.00 96.00 102 LEU A C 1
ATOM 764 O O . LEU A 1 102 ? 3.369 -6.256 -3.765 1.00 96.00 102 LEU A O 1
ATOM 768 N N . ILE A 1 103 ? 2.815 -6.203 -5.942 1.00 97.38 103 ILE A N 1
ATOM 769 C CA . ILE A 1 103 ? 1.977 -5.008 -5.809 1.00 97.38 103 ILE A CA 1
ATOM 770 C C . ILE A 1 103 ? 0.810 -5.301 -4.861 1.00 97.38 103 ILE A C 1
ATOM 772 O O . ILE A 1 103 ? 0.519 -4.472 -4.004 1.00 97.38 103 ILE A O 1
ATOM 776 N N . GLN A 1 104 ? 0.192 -6.483 -4.952 1.00 97.06 104 GLN A N 1
ATOM 777 C CA . GLN A 1 104 ? -0.901 -6.879 -4.059 1.00 97.06 104 GLN A CA 1
ATOM 778 C C . GLN A 1 104 ? -0.498 -6.868 -2.576 1.00 97.06 104 GLN A C 1
ATOM 780 O O . GLN A 1 104 ? -1.229 -6.310 -1.760 1.00 97.06 104 GLN A O 1
ATOM 785 N N . VAL A 1 105 ? 0.668 -7.430 -2.226 1.00 96.88 105 VAL A N 1
ATOM 786 C CA . VAL A 1 105 ? 1.182 -7.441 -0.842 1.00 96.88 105 VAL A CA 1
ATOM 787 C C . VAL A 1 105 ? 1.362 -6.019 -0.311 1.00 96.88 105 VAL A C 1
ATOM 789 O O . VAL A 1 105 ? 0.826 -5.677 0.741 1.00 96.88 105 VAL A O 1
ATOM 792 N N . TYR A 1 106 ? 2.051 -5.149 -1.052 1.00 97.81 106 TYR A N 1
ATOM 793 C CA . TYR A 1 106 ? 2.289 -3.779 -0.587 1.00 97.81 106 TYR A CA 1
ATOM 794 C C . TYR A 1 106 ? 1.024 -2.915 -0.582 1.00 97.81 106 TYR A C 1
ATOM 796 O O . TYR A 1 106 ? 0.862 -2.053 0.284 1.00 97.81 106 TYR A O 1
ATOM 804 N N . LEU A 1 107 ? 0.096 -3.162 -1.506 1.00 97.81 107 LEU A N 1
ATOM 805 C CA . LEU A 1 107 ? -1.208 -2.508 -1.523 1.00 97.81 107 LEU A CA 1
ATOM 806 C C . LEU A 1 107 ? -2.035 -2.906 -0.297 1.00 97.81 107 LEU A C 1
ATOM 808 O O . LEU A 1 107 ? -2.609 -2.043 0.367 1.00 97.81 107 LEU A O 1
ATOM 812 N N . ALA A 1 108 ? -2.035 -4.195 0.051 1.00 97.12 108 ALA A N 1
ATOM 813 C CA . ALA A 1 108 ? -2.690 -4.695 1.250 1.00 97.12 108 ALA A CA 1
ATOM 814 C C . ALA A 1 108 ? -2.069 -4.133 2.536 1.00 97.12 108 ALA A C 1
ATOM 816 O O . ALA A 1 108 ? -2.804 -3.785 3.466 1.00 97.12 108 ALA A O 1
ATOM 817 N N . GLY A 1 109 ? -0.741 -3.995 2.575 1.00 96.31 109 GLY A N 1
ATOM 818 C CA . GLY A 1 109 ? -0.017 -3.354 3.672 1.00 96.31 109 GLY A CA 1
ATOM 819 C C . GLY A 1 109 ? -0.386 -1.878 3.835 1.00 96.31 109 GLY A C 1
ATOM 820 O O . GLY A 1 109 ? -0.616 -1.420 4.951 1.00 96.31 109 GLY A O 1
ATOM 821 N N . PHE A 1 110 ? -0.529 -1.127 2.740 1.00 97.00 110 PHE A N 1
ATOM 822 C CA . PHE A 1 110 ? -1.031 0.250 2.788 1.00 97.00 110 PHE A CA 1
ATOM 823 C C . PHE A 1 110 ? -2.477 0.313 3.309 1.00 97.00 110 PHE A C 1
ATOM 825 O O . PHE A 1 110 ? -2.770 1.070 4.238 1.00 97.00 110 PHE A O 1
ATOM 832 N N . TYR A 1 111 ? -3.370 -0.522 2.774 1.00 96.06 111 TYR A N 1
ATOM 833 C CA . TYR A 1 111 ? -4.797 -0.521 3.123 1.00 96.06 111 TYR A CA 1
ATOM 834 C C . TYR A 1 111 ? -5.086 -0.984 4.551 1.00 96.06 111 TYR A C 1
ATOM 836 O O . TYR A 1 111 ? -6.106 -0.593 5.117 1.00 96.06 111 TYR A O 1
ATOM 844 N N . ARG A 1 112 ? -4.176 -1.737 5.175 1.00 94.25 112 ARG A N 1
A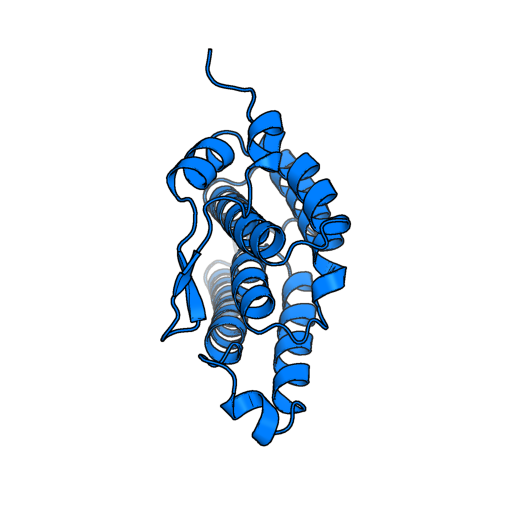TOM 845 C CA . ARG A 1 112 ? -4.218 -2.090 6.605 1.00 94.25 112 ARG A CA 1
ATOM 846 C C . ARG A 1 112 ? -4.300 -0.873 7.528 1.00 94.25 112 ARG A C 1
ATOM 848 O O . ARG A 1 112 ? -4.923 -0.937 8.584 1.00 94.25 112 ARG A O 1
ATOM 855 N N . TYR A 1 113 ? -3.657 0.232 7.152 1.00 92.88 113 TYR A N 1
ATOM 856 C CA . TYR A 1 113 ? -3.540 1.420 8.004 1.00 92.88 113 TYR A CA 1
ATOM 857 C C . TYR A 1 113 ? -4.454 2.570 7.596 1.00 92.88 113 TYR A C 1
ATOM 859 O O . TYR A 1 113 ? -4.458 3.598 8.273 1.00 92.88 113 TYR A O 1
ATOM 867 N N . LEU A 1 114 ? -5.229 2.413 6.523 1.00 89.94 114 LEU A N 1
ATOM 868 C CA . LEU A 1 114 ? -6.261 3.378 6.182 1.00 89.94 114 LEU A CA 1
ATOM 869 C C . LEU A 1 114 ? -7.440 3.235 7.146 1.00 89.94 114 LEU A C 1
ATOM 871 O O . LEU A 1 114 ? -7.936 2.138 7.394 1.00 89.94 114 LEU A O 1
ATOM 875 N N . SER A 1 115 ? -7.888 4.362 7.686 1.00 67.56 115 SER A N 1
ATOM 876 C CA . SER A 1 115 ? -9.124 4.438 8.457 1.00 67.56 115 SER A CA 1
ATOM 877 C C . SER A 1 115 ? -10.292 4.421 7.477 1.00 67.56 115 SER A C 1
ATOM 879 O O . SER A 1 115 ? -10.403 5.329 6.663 1.00 67.56 115 SER A O 1
ATOM 881 N N . GLY A 1 116 ? -11.139 3.394 7.513 1.00 63.97 116 GLY A N 1
ATOM 882 C CA . GLY A 1 116 ? -12.395 3.408 6.767 1.00 63.97 116 GLY A CA 1
ATOM 88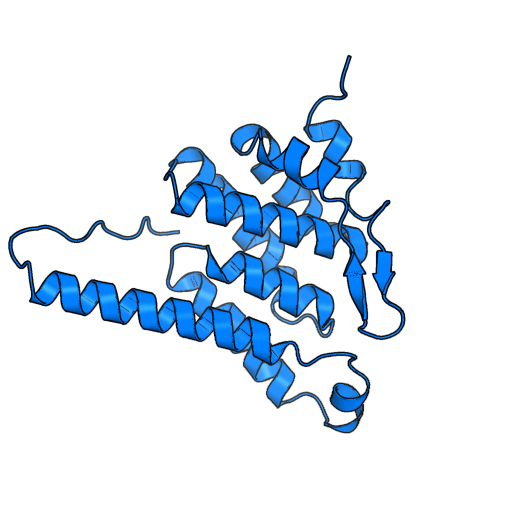3 C C . GLY A 1 116 ? -12.819 2.060 6.197 1.00 63.97 116 GLY A C 1
ATOM 884 O O . GLY A 1 116 ? -12.017 1.281 5.680 1.00 63.97 116 GLY A O 1
ATOM 885 N N . LYS A 1 117 ? -14.138 1.835 6.194 1.00 61.75 117 LYS A N 1
ATOM 886 C CA . LYS A 1 117 ? -14.796 0.708 5.500 1.00 61.75 117 LYS A CA 1
ATOM 887 C C . LYS A 1 117 ? -14.414 0.617 4.014 1.00 61.75 117 LYS A C 1
ATOM 889 O O . LYS A 1 117 ? -14.455 -0.471 3.444 1.00 61.75 117 LYS A O 1
ATOM 894 N N . ALA A 1 118 ? -14.032 1.740 3.400 1.00 74.75 118 ALA A N 1
ATOM 895 C CA . ALA A 1 118 ? -13.704 1.841 1.981 1.00 74.75 118 ALA A CA 1
ATOM 896 C C . ALA A 1 118 ? -12.485 0.999 1.567 1.00 74.75 118 ALA A C 1
ATOM 898 O O . ALA A 1 118 ? -12.461 0.500 0.447 1.00 74.75 118 ALA A O 1
ATOM 899 N N . ALA A 1 119 ? -11.508 0.781 2.456 1.00 85.31 119 ALA A N 1
ATOM 900 C CA . ALA A 1 119 ? -10.322 -0.023 2.147 1.00 85.31 119 ALA A CA 1
ATOM 901 C C . ALA A 1 119 ? -10.596 -1.541 2.171 1.00 85.31 119 ALA A C 1
ATOM 903 O O . ALA A 1 119 ? -9.865 -2.312 1.549 1.00 85.31 119 ALA A O 1
ATOM 904 N N . TYR A 1 120 ? -11.667 -1.981 2.844 1.00 89.38 120 TYR A N 1
ATOM 905 C CA . TYR A 1 120 ? -12.014 -3.401 2.957 1.00 89.38 120 TYR A CA 1
ATOM 906 C C . TYR A 1 120 ? -12.501 -3.998 1.631 1.00 89.38 120 TYR A C 1
ATOM 908 O O . TYR A 1 120 ? -12.135 -5.120 1.292 1.00 89.38 120 TYR A O 1
ATOM 916 N N . GLY A 1 121 ? -13.304 -3.249 0.866 1.00 90.56 121 GLY A N 1
ATOM 917 C CA . GLY A 1 121 ? -13.816 -3.691 -0.437 1.00 90.56 121 GLY A CA 1
ATOM 918 C C . GLY A 1 121 ? -12.697 -4.076 -1.416 1.00 90.56 121 GLY A C 1
ATOM 919 O O . GLY A 1 121 ? -12.690 -5.203 -1.902 1.00 90.56 121 GLY A O 1
ATOM 920 N N . PRO A 1 122 ? -11.701 -3.203 -1.639 1.00 93.75 122 PRO A N 1
ATOM 921 C CA . PRO A 1 122 ? -10.532 -3.526 -2.448 1.00 93.75 122 PRO A CA 1
ATOM 922 C C . PRO A 1 122 ? -9.712 -4.721 -1.950 1.00 93.75 122 PRO A C 1
ATOM 924 O O . PRO A 1 122 ? -9.242 -5.514 -2.759 1.00 93.75 122 PRO A O 1
ATOM 927 N N . LEU A 1 123 ? -9.548 -4.888 -0.630 1.00 95.56 123 LEU A N 1
ATOM 928 C CA . LEU A 1 123 ? -8.878 -6.074 -0.077 1.00 95.56 123 LEU A CA 1
ATOM 929 C C . LEU A 1 123 ? -9.641 -7.359 -0.432 1.00 95.56 123 LEU A C 1
ATOM 931 O O . LEU A 1 123 ? -9.029 -8.349 -0.830 1.00 95.56 123 LEU A O 1
ATOM 935 N N . LEU A 1 124 ? -10.974 -7.332 -0.337 1.00 94.12 124 LEU A N 1
ATOM 936 C CA . LEU A 1 124 ? -11.822 -8.451 -0.739 1.00 94.12 124 LEU A CA 1
ATOM 937 C C . LEU A 1 124 ? -11.721 -8.729 -2.245 1.00 94.12 124 LEU A C 1
ATOM 939 O O . LEU A 1 124 ? -11.681 -9.892 -2.638 1.00 94.12 124 LEU A O 1
ATOM 943 N N . GLU A 1 125 ? -11.651 -7.691 -3.081 1.00 94.94 125 GLU A N 1
ATOM 944 C CA . GLU A 1 125 ? -11.496 -7.839 -4.533 1.00 94.94 125 GLU A CA 1
ATOM 945 C C . GLU A 1 125 ? -10.169 -8.520 -4.897 1.00 94.94 125 GLU A C 1
ATOM 947 O O . GLU A 1 125 ? -10.176 -9.488 -5.659 1.00 94.94 125 GLU A O 1
ATOM 952 N N . LEU A 1 126 ? -9.057 -8.106 -4.277 1.00 95.94 126 LEU A N 1
ATOM 953 C CA . LEU A 1 126 ? -7.754 -8.762 -4.434 1.00 95.94 126 LEU A CA 1
ATOM 954 C C . LEU A 1 126 ? -7.796 -10.230 -3.993 1.00 95.94 126 LEU A C 1
ATOM 956 O O . LEU A 1 126 ? -7.328 -11.120 -4.707 1.00 95.94 126 LEU A O 1
ATOM 960 N N . PHE A 1 127 ? -8.391 -10.497 -2.827 1.00 95.69 127 PHE A N 1
ATOM 961 C CA . PHE A 1 127 ? -8.517 -11.853 -2.298 1.00 95.69 127 PHE A CA 1
ATOM 962 C C . PHE A 1 127 ? -9.342 -12.748 -3.234 1.00 95.69 127 PHE A C 1
ATOM 964 O O . PHE A 1 127 ? -8.950 -13.877 -3.542 1.00 95.69 127 PHE A O 1
ATOM 971 N N . TRP A 1 128 ? -10.473 -12.231 -3.718 1.00 94.62 128 TRP A N 1
ATOM 972 C CA . TRP A 1 128 ? -11.371 -12.925 -4.636 1.00 94.62 128 TRP A CA 1
ATOM 973 C C . TRP A 1 128 ? -10.730 -13.169 -6.003 1.00 94.62 128 TRP A C 1
ATOM 975 O O . TRP A 1 128 ? -10.877 -14.251 -6.573 1.00 94.62 128 TRP A O 1
ATOM 985 N N . GLN A 1 129 ? -9.977 -12.202 -6.529 1.00 94.25 129 GLN A N 1
ATOM 986 C CA . GLN A 1 129 ? -9.198 -12.387 -7.750 1.00 94.25 129 GLN A CA 1
ATOM 987 C C . GLN A 1 129 ? -8.208 -13.541 -7.587 1.00 94.25 129 GLN A C 1
ATOM 989 O O . GLN A 1 129 ? -8.173 -14.442 -8.420 1.00 94.25 129 GLN A O 1
ATOM 994 N N . ASN A 1 130 ? -7.459 -13.565 -6.485 1.00 94.38 130 ASN A N 1
ATOM 995 C CA . ASN A 1 130 ? -6.501 -14.632 -6.217 1.00 94.38 130 ASN A CA 1
ATOM 996 C C . ASN A 1 130 ? -7.169 -15.997 -6.038 1.00 94.38 130 ASN A C 1
ATOM 998 O O . ASN A 1 130 ? -6.591 -17.002 -6.436 1.00 94.38 130 ASN A O 1
ATOM 1002 N N . ALA A 1 131 ? -8.381 -16.055 -5.481 1.00 91.81 131 ALA A N 1
ATOM 1003 C CA . ALA A 1 131 ? -9.151 -17.295 -5.387 1.00 91.81 131 ALA A CA 1
ATOM 1004 C C . ALA A 1 131 ? -9.584 -17.835 -6.764 1.00 91.81 131 ALA A C 1
ATOM 1006 O O . ALA A 1 131 ? -9.699 -19.046 -6.935 1.00 91.81 131 ALA A O 1
ATOM 1007 N N . GLN A 1 132 ? -9.799 -16.951 -7.743 1.00 93.56 132 GLN A N 1
ATOM 1008 C CA . GLN A 1 132 ? -10.143 -17.319 -9.120 1.00 93.56 132 GLN A CA 1
ATOM 1009 C C . GLN A 1 132 ? -8.916 -17.599 -10.002 1.00 93.56 132 GLN A C 1
ATOM 1011 O O . GLN A 1 132 ? -9.053 -18.205 -11.066 1.00 93.56 132 GLN A O 1
ATOM 1016 N N . THR A 1 133 ? -7.721 -17.164 -9.596 1.00 93.00 133 THR A N 1
ATOM 1017 C CA . THR A 1 133 ? -6.488 -17.409 -10.351 1.00 93.00 133 THR A CA 1
ATOM 1018 C C . THR A 1 133 ? -6.184 -18.914 -10.408 1.00 93.00 133 THR A C 1
ATOM 1020 O O . THR A 1 133 ? -6.094 -19.552 -9.353 1.00 93.00 133 THR A O 1
ATOM 1023 N N . PRO A 1 134 ? -5.955 -19.494 -11.606 1.00 92.56 134 PRO A N 1
ATOM 1024 C CA . PRO A 1 134 ? -5.658 -20.916 -11.747 1.00 92.56 134 PRO A CA 1
ATOM 1025 C C . PRO A 1 134 ? -4.472 -21.364 -10.889 1.00 92.56 134 PRO A C 1
ATOM 1027 O O . PRO A 1 134 ? -3.443 -20.688 -10.829 1.00 92.56 134 PRO A O 1
ATOM 1030 N N . ASP A 1 135 ? -4.571 -22.550 -10.288 1.00 88.50 135 ASP A N 1
ATOM 1031 C CA . ASP A 1 135 ? -3.511 -23.135 -9.453 1.00 88.50 135 ASP A CA 1
ATOM 1032 C C . ASP A 1 135 ? -2.160 -23.210 -10.165 1.00 88.50 135 ASP A C 1
ATOM 1034 O O . ASP A 1 135 ? -1.118 -22.996 -9.550 1.00 88.50 135 ASP A O 1
ATOM 1038 N N . THR A 1 136 ? -2.173 -23.482 -11.469 1.00 90.19 136 THR A N 1
ATOM 1039 C CA . THR A 1 136 ? -0.970 -23.540 -12.307 1.00 90.19 136 THR A CA 1
ATOM 1040 C C . THR A 1 136 ? -0.231 -22.208 -12.373 1.00 90.19 136 THR A C 1
ATOM 1042 O O . THR A 1 136 ? 0.991 -22.211 -12.484 1.00 90.19 136 THR A O 1
ATOM 1045 N N . VAL A 1 137 ? -0.950 -21.087 -12.269 1.00 89.06 137 VAL A N 1
ATOM 1046 C CA . VAL A 1 137 ? -0.381 -19.736 -12.197 1.00 89.06 137 VAL A CA 1
ATOM 1047 C C . VAL A 1 137 ? 0.050 -19.428 -10.765 1.00 89.06 137 VAL A C 1
ATOM 1049 O O . VAL A 1 137 ? 1.179 -18.998 -10.549 1.00 89.06 137 VAL A O 1
ATOM 1052 N N . ARG A 1 138 ? -0.797 -19.712 -9.765 1.00 87.44 138 ARG A N 1
ATOM 1053 C CA . ARG A 1 138 ? -0.489 -19.418 -8.351 1.00 87.44 138 ARG A CA 1
ATOM 1054 C C . ARG A 1 138 ? 0.752 -20.141 -7.842 1.00 87.44 138 ARG A C 1
ATOM 1056 O O . ARG A 1 138 ? 1.513 -19.573 -7.072 1.00 87.44 138 ARG A O 1
ATOM 1063 N N . ARG A 1 139 ? 0.991 -21.374 -8.296 1.00 87.12 139 ARG A N 1
ATOM 1064 C CA . ARG A 1 139 ? 2.184 -22.160 -7.930 1.00 87.12 139 ARG A CA 1
ATOM 1065 C C . ARG A 1 139 ? 3.494 -21.588 -8.477 1.00 87.12 139 ARG A C 1
ATOM 1067 O O . ARG A 1 139 ? 4.553 -22.024 -8.045 1.00 87.12 139 ARG A O 1
ATOM 1074 N N . GLN A 1 140 ? 3.432 -20.650 -9.423 1.00 88.88 140 GLN A N 1
ATOM 1075 C CA . GLN A 1 140 ? 4.607 -19.935 -9.928 1.00 88.88 140 GLN A CA 1
ATOM 1076 C C . GLN A 1 140 ? 4.923 -18.693 -9.091 1.00 88.88 140 GLN A C 1
ATOM 1078 O O . GLN A 1 140 ? 5.984 -18.093 -9.261 1.00 88.88 140 GLN A O 1
ATOM 1083 N N . TRP A 1 141 ? 4.011 -18.275 -8.211 1.00 89.88 141 TRP A N 1
ATOM 1084 C CA . TRP A 1 141 ? 4.275 -17.165 -7.315 1.00 89.88 141 TRP A CA 1
ATOM 1085 C C . TRP A 1 141 ? 5.239 -17.604 -6.215 1.00 89.88 141 TRP A C 1
ATOM 1087 O O . TRP A 1 141 ? 5.067 -18.678 -5.639 1.00 89.88 141 TRP A O 1
ATOM 1097 N N . PRO A 1 142 ? 6.230 -16.767 -5.883 1.00 88.31 142 PRO A N 1
ATOM 1098 C CA . PRO A 1 142 ? 7.225 -17.122 -4.880 1.00 88.31 142 PRO A CA 1
ATOM 1099 C C . PRO A 1 142 ? 6.676 -17.037 -3.441 1.00 88.31 142 PRO A C 1
ATOM 1101 O O . PRO A 1 142 ? 7.289 -17.558 -2.515 1.00 88.31 142 PRO A O 1
ATOM 1104 N N . TYR A 1 143 ? 5.504 -16.423 -3.252 1.00 89.38 143 TYR A N 1
ATOM 1105 C CA . TYR A 1 143 ? 4.743 -16.379 -2.001 1.00 89.38 143 TYR A CA 1
ATOM 1106 C C . TYR A 1 143 ? 3.247 -16.216 -2.292 1.00 89.38 143 TYR A C 1
ATOM 1108 O O . TYR A 1 143 ? 2.843 -15.861 -3.403 1.00 89.38 143 TYR A O 1
ATOM 1116 N N . ASN A 1 144 ? 2.416 -16.445 -1.274 1.00 92.25 144 ASN A N 1
ATOM 1117 C CA . ASN A 1 144 ? 0.971 -16.281 -1.364 1.00 92.25 144 ASN A CA 1
ATOM 1118 C C . ASN A 1 144 ? 0.543 -14.866 -0.913 1.00 92.25 144 ASN A C 1
ATOM 1120 O O . ASN A 1 144 ? 0.511 -14.601 0.290 1.00 92.25 144 ASN A O 1
ATOM 1124 N N . PRO A 1 145 ? 0.149 -13.957 -1.827 1.00 95.06 145 PRO A N 1
ATOM 1125 C CA . PRO A 1 145 ? -0.281 -12.606 -1.453 1.00 95.06 145 PRO A CA 1
ATOM 1126 C C . PRO A 1 145 ? -1.524 -12.591 -0.546 1.00 95.06 145 PRO A C 1
ATOM 1128 O O . PRO A 1 145 ? -1.733 -11.622 0.187 1.00 95.06 145 PRO A O 1
ATOM 1131 N N . ASN A 1 146 ? -2.328 -13.666 -0.533 1.00 95.75 146 ASN A N 1
ATOM 1132 C CA . ASN A 1 146 ? -3.502 -13.763 0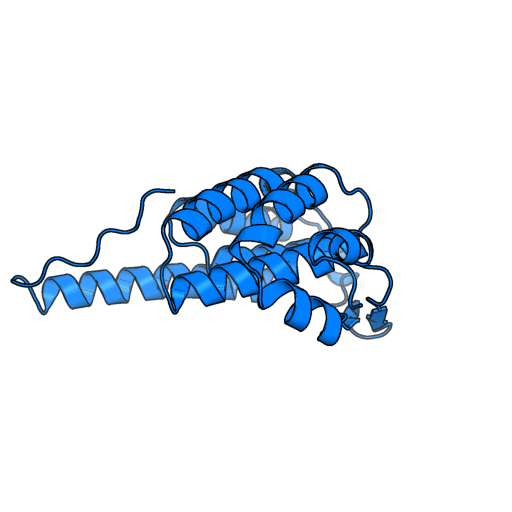.337 1.00 95.75 146 ASN A CA 1
ATOM 1133 C C . ASN A 1 146 ? -3.161 -13.807 1.831 1.00 95.75 146 ASN A C 1
ATOM 1135 O O . ASN A 1 146 ? -4.044 -13.523 2.635 1.00 95.75 146 ASN A O 1
ATOM 1139 N N . GLU A 1 147 ? -1.923 -14.130 2.215 1.00 94.44 147 GLU A N 1
ATOM 1140 C CA . GLU A 1 147 ? -1.503 -14.065 3.620 1.00 94.44 147 GLU A CA 1
ATOM 1141 C C . GLU A 1 147 ? -1.518 -12.619 4.130 1.00 94.44 147 GLU A C 1
ATOM 1143 O O . GLU A 1 147 ? -2.144 -12.325 5.149 1.00 94.44 147 GLU A O 1
ATOM 1148 N N . GLU A 1 148 ? -0.923 -11.690 3.376 1.00 95.69 148 GLU A N 1
ATOM 1149 C CA . GLU A 1 148 ? -0.911 -10.270 3.737 1.00 95.69 148 GLU A CA 1
ATOM 1150 C C . GLU A 1 148 ? -2.300 -9.635 3.573 1.00 95.69 148 GLU A C 1
ATOM 1152 O O . GLU A 1 148 ? -2.751 -8.911 4.466 1.00 95.69 148 GLU A O 1
ATOM 1157 N N . ILE A 1 149 ? -3.010 -9.944 2.476 1.00 96.88 149 ILE A N 1
ATOM 1158 C CA . ILE A 1 149 ? -4.380 -9.454 2.233 1.00 96.88 149 ILE A CA 1
ATOM 1159 C C . ILE A 1 149 ? -5.318 -9.913 3.356 1.00 96.88 149 ILE A C 1
ATOM 1161 O O . ILE A 1 149 ? -6.013 -9.092 3.959 1.00 96.88 149 ILE A O 1
ATOM 1165 N N . GLY A 1 150 ? -5.311 -11.211 3.673 1.00 95.19 150 GLY A N 1
ATOM 1166 C CA . GLY A 1 150 ? -6.127 -11.796 4.733 1.00 95.19 150 GLY A CA 1
ATOM 1167 C C . GLY A 1 150 ? -5.777 -11.228 6.106 1.00 95.19 150 GLY A C 1
ATOM 1168 O O . GLY A 1 150 ? -6.679 -10.862 6.857 1.00 95.19 150 GLY A O 1
ATOM 1169 N N . GLY A 1 151 ? -4.485 -11.058 6.407 1.00 94.88 151 GLY A N 1
ATOM 1170 C CA . GLY A 1 151 ? -4.028 -10.396 7.629 1.00 94.88 151 GLY A CA 1
ATOM 1171 C C . GLY A 1 151 ? -4.564 -8.967 7.758 1.00 94.88 151 GLY A C 1
ATOM 1172 O O . GLY A 1 151 ? -5.087 -8.593 8.806 1.00 94.88 151 GLY A O 1
ATOM 1173 N N . SER A 1 152 ? -4.529 -8.186 6.674 1.00 94.88 152 SER A N 1
ATOM 1174 C CA . SER A 1 152 ? -5.105 -6.836 6.650 1.00 94.88 152 SER A CA 1
ATOM 1175 C C . SER A 1 152 ? -6.622 -6.848 6.854 1.00 94.88 152 SER A C 1
ATOM 1177 O O . SER A 1 152 ? -7.141 -6.045 7.628 1.00 94.88 152 SER A O 1
ATOM 1179 N N . MET A 1 153 ? -7.348 -7.772 6.215 1.00 93.94 153 MET A N 1
ATOM 1180 C CA . MET A 1 153 ? -8.797 -7.923 6.408 1.00 93.94 153 MET A CA 1
ATOM 1181 C C . MET A 1 153 ? -9.155 -8.299 7.852 1.00 93.94 153 MET A C 1
ATOM 1183 O O . MET A 1 153 ? -10.111 -7.752 8.409 1.00 93.94 153 MET A O 1
ATOM 1187 N N . LEU A 1 154 ? -8.396 -9.210 8.466 1.00 93.06 154 LEU A N 1
ATOM 1188 C CA . LEU A 1 154 ? -8.584 -9.608 9.860 1.00 93.06 154 LEU A CA 1
ATOM 1189 C C . LEU A 1 154 ? -8.318 -8.446 10.817 1.00 93.06 154 LEU A C 1
ATOM 1191 O O . LEU A 1 154 ? -9.082 -8.267 11.762 1.00 93.06 154 LEU A O 1
ATOM 1195 N N . GLU A 1 155 ? -7.302 -7.618 10.562 1.00 90.50 155 GLU A N 1
ATOM 1196 C CA . GLU A 1 155 ? -7.040 -6.432 11.384 1.00 90.50 155 GLU A CA 1
ATOM 1197 C C . GLU A 1 155 ? -8.197 -5.422 11.319 1.00 90.50 155 GLU A C 1
ATOM 1199 O O . GLU A 1 155 ? -8.621 -4.900 12.353 1.00 90.50 155 GLU A O 1
ATOM 1204 N N . HIS A 1 156 ? -8.769 -5.200 10.132 1.00 89.19 156 HIS A N 1
ATOM 1205 C CA . HIS A 1 156 ? -9.972 -4.375 9.968 1.00 89.19 156 HIS A CA 1
ATOM 1206 C C . HIS A 1 156 ? -11.162 -4.929 10.762 1.00 89.19 156 HIS A C 1
ATOM 1208 O O . HIS A 1 156 ? -11.829 -4.188 11.492 1.00 89.19 156 HIS A O 1
ATOM 1214 N N . ALA A 1 157 ? -11.414 -6.238 10.661 1.00 87.75 157 ALA A N 1
ATOM 1215 C CA . ALA A 1 157 ? -12.494 -6.901 11.388 1.00 87.75 157 ALA A CA 1
ATOM 1216 C C . ALA A 1 157 ? -12.292 -6.821 12.911 1.00 87.75 157 ALA A C 1
ATOM 1218 O O . ALA A 1 157 ? -13.203 -6.412 13.634 1.00 87.75 157 ALA A O 1
ATOM 1219 N N . ALA A 1 158 ? -11.089 -7.135 13.394 1.00 87.25 158 ALA A N 1
ATOM 1220 C CA . ALA A 1 158 ? -10.734 -7.063 14.807 1.00 87.25 158 ALA A CA 1
ATOM 1221 C C . ALA A 1 158 ? -10.858 -5.632 15.347 1.00 87.25 158 ALA A C 1
ATOM 1223 O O . ALA A 1 158 ? -11.473 -5.416 16.389 1.00 87.25 158 ALA A O 1
ATOM 1224 N N . GLY A 1 159 ? -10.355 -4.635 14.611 1.00 84.00 159 GLY A N 1
ATOM 1225 C CA . GLY A 1 159 ? -10.470 -3.226 14.983 1.00 84.00 159 GLY A CA 1
ATOM 1226 C C . GLY A 1 159 ? -11.923 -2.770 15.131 1.00 84.00 159 GLY A C 1
ATOM 1227 O O . GLY A 1 159 ? -12.253 -2.052 16.078 1.00 84.00 159 GLY A O 1
ATOM 1228 N N . ARG A 1 160 ? -12.813 -3.230 14.242 1.00 82.00 160 ARG A N 1
ATOM 1229 C CA . ARG A 1 160 ? -14.254 -2.961 14.336 1.00 82.00 160 ARG A CA 1
ATOM 1230 C C . ARG A 1 160 ? -14.879 -3.604 15.575 1.00 82.00 160 ARG A C 1
ATOM 1232 O O . ARG A 1 160 ? -15.618 -2.922 16.284 1.00 82.00 160 ARG A O 1
ATOM 1239 N N . VAL A 1 161 ? -14.594 -4.881 15.833 1.00 84.50 161 VAL A N 1
ATOM 1240 C CA . VAL A 1 161 ? -15.128 -5.603 17.002 1.00 84.50 161 VAL A CA 1
ATOM 1241 C C . VAL A 1 161 ? -14.675 -4.933 18.297 1.00 84.50 161 VAL A C 1
ATOM 1243 O O . VAL A 1 161 ? -15.509 -4.643 19.150 1.00 84.50 161 VAL A O 1
ATOM 1246 N N . THR A 1 162 ? -13.391 -4.592 18.418 1.00 84.69 162 THR A N 1
ATOM 1247 C CA . THR A 1 162 ? -12.854 -3.888 19.591 1.00 84.69 162 THR A CA 1
ATOM 1248 C C . THR A 1 162 ? -13.571 -2.563 19.835 1.00 84.69 162 THR A C 1
ATOM 1250 O O . THR A 1 162 ? -13.981 -2.294 20.960 1.00 84.69 162 THR A O 1
ATOM 1253 N N . ARG A 1 163 ? -13.788 -1.745 18.795 1.00 80.69 163 ARG A N 1
ATOM 1254 C CA . ARG A 1 163 ? -14.541 -0.485 18.930 1.00 80.69 163 ARG A CA 1
ATOM 1255 C C . ARG A 1 163 ? -15.982 -0.722 19.372 1.00 80.69 163 ARG A C 1
ATOM 1257 O O . ARG A 1 163 ? -16.462 -0.017 20.252 1.00 80.69 163 ARG A O 1
ATOM 1264 N N . GLN A 1 164 ? -16.656 -1.716 18.795 1.00 81.88 164 GLN A N 1
ATOM 1265 C CA . GLN A 1 164 ? -18.026 -2.061 19.173 1.00 81.88 164 GLN A CA 1
ATOM 1266 C C . GLN A 1 164 ? -18.114 -2.481 20.646 1.00 81.88 164 GLN A C 1
ATOM 1268 O O . GLN A 1 164 ? -18.989 -1.996 21.358 1.00 81.88 164 GLN A O 1
ATOM 1273 N N . LEU A 1 165 ? -17.189 -3.324 21.111 1.00 84.69 165 LEU A N 1
ATOM 1274 C CA . LEU A 1 165 ? -17.119 -3.740 22.511 1.00 84.69 165 LEU A CA 1
ATOM 1275 C C . LEU A 1 165 ? -16.812 -2.557 23.435 1.00 84.69 165 LEU A C 1
ATOM 1277 O O . LEU A 1 165 ? -17.485 -2.394 24.444 1.00 84.69 165 LEU A O 1
ATOM 1281 N N . LEU A 1 166 ? -15.863 -1.687 23.079 1.00 80.88 166 LEU A N 1
ATOM 1282 C CA . LEU A 1 166 ? -15.572 -0.477 23.857 1.00 80.88 166 LEU A CA 1
ATOM 1283 C C . LEU A 1 166 ? -16.790 0.451 23.957 1.00 80.88 166 LEU A C 1
ATOM 1285 O O . LEU A 1 166 ? -17.086 0.942 25.039 1.00 80.88 166 LEU A O 1
ATOM 1289 N N . GLY A 1 167 ? -17.537 0.639 22.865 1.00 78.94 167 GLY A N 1
ATOM 1290 C CA . GLY A 1 167 ? -18.778 1.419 22.887 1.00 78.94 167 GLY A CA 1
ATOM 1291 C C . GLY A 1 167 ? -19.862 0.806 23.777 1.00 78.94 167 GLY A C 1
ATOM 1292 O O . GLY A 1 167 ? -20.604 1.532 24.428 1.00 78.94 167 GLY A O 1
ATOM 1293 N N . GLN A 1 168 ? -19.933 -0.527 23.849 1.00 81.00 168 GLN A N 1
ATOM 1294 C CA . GLN A 1 168 ? -20.842 -1.234 24.758 1.00 81.00 168 GLN A CA 1
ATOM 1295 C C . GLN A 1 168 ? -20.399 -1.141 26.227 1.00 81.00 168 GLN A C 1
ATOM 1297 O O . GLN A 1 168 ? -21.244 -1.098 27.116 1.00 81.00 168 GLN A O 1
ATOM 1302 N N . LEU A 1 169 ? -19.088 -1.108 26.485 1.00 80.81 169 LEU A N 1
ATOM 1303 C CA . LEU A 1 169 ? -18.501 -1.060 27.830 1.00 80.81 169 LEU A CA 1
ATOM 1304 C C . LEU A 1 169 ? -18.359 0.366 28.388 1.00 80.81 169 LEU A C 1
ATOM 1306 O O . LEU A 1 169 ? -18.128 0.534 29.583 1.00 80.81 169 LEU A O 1
ATOM 1310 N N . SER A 1 170 ? -18.463 1.400 27.554 1.00 66.56 170 SER A N 1
ATOM 1311 C CA . SER A 1 170 ? -18.333 2.809 27.953 1.00 66.56 170 SER A CA 1
ATOM 1312 C C . SER A 1 170 ? -19.404 3.678 27.281 1.00 66.56 170 SER A C 1
ATOM 1314 O O . SER A 1 170 ? -19.074 4.525 26.450 1.00 66.56 170 SER A O 1
ATOM 1316 N N . PRO A 1 171 ? -20.693 3.501 27.636 1.00 61.22 171 PRO A N 1
ATOM 1317 C CA . PRO A 1 171 ? -21.804 4.205 26.989 1.00 61.22 171 PRO A CA 1
ATOM 1318 C C . PRO A 1 171 ? -21.750 5.738 27.127 1.00 61.22 171 PRO A C 1
ATOM 1320 O O . PRO A 1 171 ? -22.379 6.435 26.336 1.00 61.22 171 PRO A O 1
ATOM 1323 N N . GLU A 1 172 ? -20.984 6.277 28.084 1.00 56.75 172 GLU A N 1
ATOM 1324 C CA . GLU A 1 172 ? -20.852 7.726 28.317 1.00 56.75 172 GLU A CA 1
ATOM 1325 C C . GLU A 1 172 ? -19.679 8.389 27.570 1.00 56.75 172 GLU A C 1
ATOM 1327 O O . GLU A 1 172 ? -19.535 9.608 27.615 1.00 56.75 172 GLU A O 1
ATOM 1332 N N . THR A 1 173 ? -18.833 7.627 26.864 1.00 53.38 173 THR A N 1
ATOM 1333 C CA . THR A 1 173 ? -17.716 8.191 26.086 1.00 53.38 173 THR A CA 1
ATOM 1334 C C . THR A 1 173 ? -17.986 8.005 24.594 1.00 53.38 173 THR A C 1
ATOM 1336 O O . THR A 1 173 ? -17.977 6.866 24.122 1.00 53.38 173 THR A O 1
ATOM 1339 N N . PRO A 1 174 ? -18.219 9.081 23.816 1.00 52.16 174 PRO A N 1
ATOM 1340 C CA . PRO A 1 174 ? -18.383 8.957 22.376 1.00 52.16 174 PRO A CA 1
ATOM 1341 C C . PRO A 1 174 ? -17.139 8.291 21.788 1.00 52.16 174 PRO A C 1
ATOM 1343 O O . PRO A 1 174 ? -16.023 8.787 21.958 1.00 52.16 174 PRO A O 1
ATOM 1346 N N . LEU A 1 175 ? -17.321 7.160 21.102 1.00 57.25 175 LEU A N 1
ATOM 1347 C CA . LEU A 1 175 ? -16.250 6.580 20.301 1.00 57.25 175 LEU A CA 1
ATOM 1348 C C . LEU A 1 175 ? -15.789 7.648 19.299 1.00 57.25 175 LEU A C 1
ATOM 1350 O O . LEU A 1 175 ? -16.648 8.261 18.657 1.00 57.25 175 LEU A O 1
ATOM 1354 N N . PRO A 1 176 ? -14.474 7.882 19.136 1.00 53.50 176 PRO A N 1
ATOM 1355 C CA . PRO A 1 176 ? -13.997 8.777 18.097 1.00 53.50 176 PRO A CA 1
ATOM 1356 C C . PRO A 1 176 ? -14.535 8.272 16.757 1.00 53.50 176 PRO A C 1
ATOM 1358 O O . PRO A 1 176 ? -14.250 7.142 16.348 1.00 53.50 176 PRO A O 1
ATOM 1361 N N . LEU A 1 177 ? -15.379 9.092 16.124 1.00 50.66 177 LEU A N 1
ATOM 1362 C CA . LEU A 1 177 ? -15.918 8.822 14.799 1.00 50.66 177 LEU A CA 1
ATOM 1363 C C . LEU A 1 177 ? -14.734 8.629 13.850 1.00 50.66 177 LEU A C 1
ATOM 1365 O O . LEU A 1 177 ? -13.774 9.404 13.893 1.00 50.66 177 LEU A O 1
ATOM 1369 N N . GLU A 1 178 ? -14.780 7.580 13.023 1.00 51.12 178 GLU A N 1
ATOM 1370 C CA . GLU A 1 178 ? -13.827 7.477 11.920 1.00 51.12 178 GLU A CA 1
ATOM 1371 C C . GLU A 1 178 ? -13.945 8.773 11.109 1.00 51.12 178 GLU A C 1
ATOM 1373 O O . GLU A 1 178 ? -15.071 9.161 10.782 1.00 51.12 178 GLU A O 1
ATOM 1378 N N . PRO A 1 179 ? -12.840 9.471 10.799 1.00 44.38 179 PRO A N 1
ATOM 1379 C CA . PRO A 1 179 ? -12.910 10.475 9.756 1.00 44.38 179 PRO A CA 1
ATOM 1380 C C . PRO A 1 179 ? -13.395 9.750 8.500 1.00 44.38 179 PRO A C 1
ATOM 1382 O O . PRO A 1 179 ? -12.743 8.806 8.046 1.00 44.38 179 PRO A O 1
ATOM 1385 N N . GLU A 1 180 ? -14.570 10.133 7.999 1.00 38.16 180 GLU A N 1
ATOM 1386 C CA . GLU A 1 180 ? -15.046 9.638 6.713 1.00 38.16 180 GLU A CA 1
ATOM 1387 C C . GLU A 1 180 ? -14.001 10.005 5.656 1.00 38.16 180 GLU A C 1
ATOM 1389 O O . GLU A 1 180 ? -13.528 11.144 5.581 1.00 38.16 180 GLU A O 1
ATOM 1394 N N . VAL A 1 181 ? -13.580 8.982 4.916 1.00 45.81 181 VAL A N 1
ATOM 1395 C CA . VAL A 1 181 ? -12.681 9.091 3.768 1.00 45.81 181 VAL A CA 1
ATOM 1396 C C . VAL A 1 181 ? -13.493 9.391 2.526 1.00 45.81 181 VAL A C 1
ATOM 1398 O O . VAL A 1 181 ? -14.461 8.634 2.287 1.00 45.81 181 VAL A O 1
#